Protein AF-A0A2R7R6U0-F1 (afdb_monomer)

Nearest PDB structures (foldseek):
  5l4l-assembly1_A  TM=6.445E-01  e=1.129E-02  Streptomyces antibioticus

Solvent-accessible surface area (backbone atoms only — not comparable to full-atom values): 7114 Å² total; per-residue (Å²): 100,70,69,42,36,50,54,46,52,56,50,47,74,74,32,76,93,58,56,99,62,92,74,53,48,34,53,63,81,84,71,54,71,68,57,54,54,39,48,41,25,57,51,62,75,45,78,72,76,90,83,80,87,79,60,70,67,61,52,65,67,46,31,86,78,36,73,71,43,41,60,50,56,76,48,40,67,61,75,77,44,94,72,78,77,84,20,66,68,34,19,66,78,67,74,48,73,41,68,54,64,72,59,52,27,35,55,50,44,53,54,53,64,74,73,110

Sequence (116 aa):
YVPDLAAAMILAARTPALWNRVWHAPTGPALTQRQLASAFTGAAEVRAPRIGTMPGWVFRATEMFSQDMRELAETLYQFEKPFVMDSAESQAALGLRPTPLPEAAAATVKWWQAQG

Foldseek 3Di:
DVVQVVLLVVQCVVDPVNPPDDADRADDFDDDPQVLQQLLCVLVVHDRDDDDDDDLVVLVVCVVPDVVSVVVNVCCVPVVDPPGDDRVVSCVVRVDHDDDSNVVSNVVSVVVVVVD

Secondary structure (DSSP, 8-state):
-HHHHHHHHHHHHH-GGGTTS--PPP------HHHHHHHHHHHTT-PPP---PPPHHHHHHHGGG-HHHHHHHHHTHHHHS------HHHHHHHT--PPPHHHHHHHHHHHHHTT-

Radius of gyration: 17.64 Å; Cα contacts (8 Å, |Δi|>4): 88; chains: 1; bounding box: 37×44×36 Å

Mean predicted aligned error: 6.61 Å

Structure (mmCIF, N/CA/C/O backbone):
data_AF-A0A2R7R6U0-F1
#
_entry.id   AF-A0A2R7R6U0-F1
#
loop_
_atom_site.group_PDB
_atom_site.id
_atom_site.type_symbol
_atom_site.label_atom_id
_atom_site.label_alt_id
_atom_site.label_comp_id
_atom_site.label_asym_id
_atom_site.label_entity_id
_atom_site.label_seq_id
_atom_site.pdbx_PDB_ins_code
_atom_site.Cartn_x
_atom_site.Cartn_y
_atom_site.Cartn_z
_atom_site.occupancy
_atom_site.B_iso_or_equiv
_atom_site.auth_seq_id
_atom_site.auth_comp_id
_atom_site.auth_asym_id
_atom_site.auth_atom_id
_atom_site.pdbx_PDB_model_num
ATOM 1 N N . TYR A 1 1 ? -2.963 0.830 -1.976 1.00 93.19 1 TYR A N 1
ATOM 2 C CA . TYR A 1 1 ? -3.974 1.415 -2.882 1.00 93.19 1 TYR A CA 1
ATOM 3 C C . TYR A 1 1 ? -5.325 1.344 -2.179 1.00 93.19 1 TYR A C 1
ATOM 5 O O . TYR A 1 1 ? -5.581 0.347 -1.514 1.00 93.19 1 TYR A O 1
ATOM 13 N N . VAL A 1 2 ? -6.140 2.406 -2.209 1.00 95.50 2 VAL A N 1
ATOM 14 C CA . VAL A 1 2 ? -7.344 2.499 -1.350 1.00 95.50 2 VAL A CA 1
ATOM 15 C C . VAL A 1 2 ? -8.391 1.414 -1.661 1.00 95.50 2 VAL A C 1
ATOM 17 O O . VAL A 1 2 ? -8.890 0.812 -0.711 1.00 95.50 2 VAL A O 1
ATOM 20 N N . PRO A 1 3 ? -8.685 1.080 -2.933 1.00 97.25 3 PRO A N 1
ATOM 21 C CA . PRO A 1 3 ? -9.584 -0.032 -3.253 1.00 97.25 3 PRO A CA 1
ATOM 22 C C . PRO A 1 3 ? -9.148 -1.389 -2.685 1.00 97.25 3 PRO A C 1
ATOM 24 O O . PRO A 1 3 ? -9.993 -2.121 -2.175 1.00 97.25 3 PRO A O 1
ATOM 27 N N . ASP A 1 4 ? -7.848 -1.700 -2.682 1.00 97.44 4 ASP A N 1
ATOM 28 C CA . ASP A 1 4 ? -7.336 -2.954 -2.103 1.00 97.44 4 ASP A CA 1
ATOM 29 C C . ASP A 1 4 ? -7.563 -3.010 -0.585 1.00 97.44 4 ASP A C 1
ATOM 31 O O . ASP A 1 4 ? -7.967 -4.041 -0.046 1.00 97.44 4 ASP A O 1
ATOM 35 N N . LEU A 1 5 ? -7.342 -1.885 0.108 1.00 97.25 5 LEU A N 1
ATOM 36 C CA . LEU A 1 5 ? -7.636 -1.758 1.537 1.00 97.25 5 LEU A CA 1
ATOM 37 C C . LEU A 1 5 ? -9.131 -1.975 1.802 1.00 97.25 5 LEU A C 1
ATOM 39 O O . LEU A 1 5 ? -9.489 -2.748 2.689 1.00 97.25 5 LEU A O 1
ATOM 43 N N . ALA A 1 6 ? -10.003 -1.333 1.023 1.00 97.56 6 ALA A N 1
ATOM 44 C CA . ALA A 1 6 ? -11.446 -1.478 1.173 1.00 97.56 6 ALA A CA 1
ATOM 45 C C . ALA A 1 6 ? -11.898 -2.932 0.951 1.00 97.56 6 ALA A C 1
ATOM 47 O O . ALA A 1 6 ? -12.662 -3.465 1.756 1.00 97.56 6 ALA A O 1
ATOM 48 N N . ALA A 1 7 ? -11.386 -3.600 -0.088 1.00 97.69 7 ALA A N 1
ATOM 49 C CA . ALA A 1 7 ? -11.672 -5.009 -0.353 1.00 97.69 7 ALA A CA 1
ATOM 50 C C . ALA A 1 7 ? -11.244 -5.908 0.819 1.00 97.69 7 ALA A C 1
ATOM 52 O O . ALA A 1 7 ? -12.024 -6.754 1.265 1.00 97.69 7 ALA A O 1
ATOM 53 N N . ALA A 1 8 ? -10.046 -5.680 1.366 1.00 97.38 8 ALA A N 1
ATOM 54 C CA . ALA A 1 8 ? -9.547 -6.411 2.526 1.00 97.38 8 ALA A CA 1
ATOM 55 C C . ALA A 1 8 ? -10.421 -6.193 3.769 1.00 97.38 8 ALA A C 1
ATOM 57 O O . ALA A 1 8 ? -10.794 -7.162 4.429 1.00 97.38 8 ALA A O 1
ATOM 58 N N . MET A 1 9 ? -10.810 -4.946 4.056 1.00 97.44 9 MET A N 1
ATOM 59 C CA . MET A 1 9 ? -11.690 -4.618 5.182 1.00 97.44 9 MET A CA 1
ATOM 60 C C . MET A 1 9 ? -13.061 -5.287 5.054 1.00 97.44 9 MET A C 1
ATOM 62 O O . MET A 1 9 ? -13.544 -5.889 6.012 1.00 97.44 9 MET A O 1
ATOM 66 N N . ILE A 1 10 ? -13.679 -5.216 3.870 1.00 97.50 10 ILE A N 1
ATOM 67 C CA . ILE A 1 10 ? -14.989 -5.826 3.605 1.00 97.50 10 ILE A CA 1
ATOM 68 C C . ILE A 1 10 ? -14.926 -7.340 3.821 1.00 97.50 10 ILE A C 1
ATOM 70 O O . ILE A 1 10 ? -15.820 -7.913 4.449 1.00 97.50 10 ILE A O 1
ATOM 74 N N . LEU A 1 11 ? -13.878 -7.994 3.318 1.00 97.12 11 LEU A N 1
ATOM 75 C CA . LEU A 1 11 ? -13.752 -9.441 3.419 1.00 97.12 11 LEU A CA 1
ATOM 76 C C . LEU A 1 11 ? -13.422 -9.903 4.843 1.00 97.12 11 LEU A C 1
ATOM 78 O O . LEU A 1 11 ? -14.042 -10.850 5.331 1.00 97.12 11 LEU A O 1
ATOM 82 N N . ALA A 1 12 ? -12.519 -9.208 5.537 1.00 96.56 12 ALA A N 1
ATOM 83 C CA . ALA A 1 12 ? -12.201 -9.491 6.935 1.00 96.56 12 ALA A CA 1
ATOM 84 C C . ALA A 1 12 ? -13.441 -9.336 7.833 1.00 96.56 12 ALA A C 1
ATOM 86 O O . ALA A 1 12 ? -13.730 -10.207 8.653 1.00 96.56 12 ALA A O 1
ATOM 87 N N . ALA A 1 13 ? -14.236 -8.280 7.625 1.00 96.31 13 ALA A N 1
ATOM 88 C CA . ALA A 1 13 ? -15.470 -8.055 8.377 1.00 96.31 13 ALA A CA 1
ATOM 89 C C . ALA A 1 13 ? -16.496 -9.184 8.180 1.00 96.31 13 ALA A C 1
ATOM 91 O O . ALA A 1 13 ? -17.184 -9.568 9.124 1.00 96.31 13 ALA A O 1
ATOM 92 N N . ARG A 1 14 ? -16.579 -9.752 6.971 1.00 97.06 14 ARG A N 1
ATOM 93 C CA . ARG A 1 14 ? -17.526 -10.823 6.618 1.00 97.06 14 ARG A CA 1
ATOM 94 C C . ARG A 1 14 ? -17.051 -12.234 6.962 1.00 97.06 14 ARG A C 1
ATOM 96 O O . ARG A 1 14 ? -17.811 -13.176 6.756 1.00 97.06 14 ARG A O 1
ATOM 103 N N . THR A 1 15 ? -15.836 -12.392 7.483 1.00 96.81 15 THR A N 1
ATOM 104 C CA . THR A 1 15 ? -15.236 -13.709 7.730 1.00 96.81 15 THR A CA 1
ATOM 105 C C . THR A 1 15 ? -14.902 -13.873 9.214 1.00 96.81 15 THR A C 1
ATOM 107 O O . THR A 1 15 ? -13.777 -13.575 9.614 1.00 96.81 15 THR A O 1
ATOM 110 N N . PRO A 1 16 ? -15.836 -14.377 10.050 1.00 96.81 16 PRO A N 1
ATOM 111 C CA . PRO A 1 16 ? -15.628 -14.510 11.496 1.00 96.81 16 PRO A CA 1
ATOM 112 C C . PRO A 1 16 ? -14.371 -15.290 11.900 1.00 96.81 16 PRO A C 1
ATOM 114 O O . PRO A 1 16 ? -13.746 -14.978 12.908 1.00 96.81 16 PRO A O 1
ATOM 117 N N . ALA A 1 17 ? -13.952 -16.264 11.086 1.00 96.56 17 ALA A N 1
ATOM 118 C CA . ALA A 1 17 ? -12.721 -17.025 11.307 1.00 96.56 17 ALA A CA 1
ATOM 119 C C . ALA A 1 17 ? -11.433 -16.176 11.220 1.00 96.56 17 ALA A C 1
ATOM 121 O O . ALA A 1 17 ? -10.385 -16.613 11.685 1.00 96.56 17 ALA A O 1
ATOM 122 N N . LEU A 1 18 ? -11.496 -14.977 10.628 1.00 94.62 18 LEU A N 1
ATOM 123 C CA . LEU A 1 18 ? -10.372 -14.045 10.496 1.00 94.62 18 LEU A CA 1
ATOM 124 C C . LEU A 1 18 ? -10.379 -12.939 11.563 1.00 94.62 18 LEU A C 1
ATOM 126 O O . LEU A 1 18 ? -9.521 -12.057 11.535 1.00 94.62 18 LEU A O 1
ATOM 130 N N . TRP A 1 19 ? -11.339 -12.943 12.488 1.00 95.25 19 TRP A N 1
ATOM 131 C CA . TRP A 1 19 ? -11.415 -11.939 13.550 1.00 95.25 19 TRP A CA 1
ATOM 132 C C . TRP A 1 19 ? -10.303 -12.119 14.594 1.00 95.25 19 TRP A C 1
ATOM 134 O O . TRP A 1 19 ? -9.645 -13.155 14.655 1.00 95.25 19 TRP A O 1
ATOM 144 N N . ASN A 1 20 ? -10.099 -11.098 15.434 1.00 95.31 20 ASN A N 1
ATOM 145 C CA . ASN A 1 20 ? -9.073 -11.065 16.489 1.00 95.31 20 ASN A CA 1
ATOM 146 C C . ASN A 1 20 ? -7.627 -11.192 15.976 1.00 95.31 20 ASN A C 1
ATOM 148 O O . ASN A 1 20 ? -6.741 -11.665 16.687 1.00 95.31 20 ASN A O 1
ATOM 152 N N . ARG A 1 21 ? -7.380 -10.752 14.738 1.00 93.50 21 ARG A N 1
ATOM 153 C CA . ARG A 1 21 ? -6.056 -10.694 14.114 1.00 93.50 21 ARG A CA 1
ATOM 154 C C . ARG A 1 21 ? -5.847 -9.335 13.453 1.00 93.50 21 ARG A C 1
ATOM 156 O O . ARG A 1 21 ? -6.808 -8.666 13.080 1.00 93.50 21 ARG A O 1
ATOM 163 N N . VAL A 1 22 ? -4.586 -8.937 13.315 1.00 93.31 22 VAL A N 1
ATOM 164 C CA . VAL A 1 22 ? -4.202 -7.749 12.547 1.00 93.31 22 VAL A CA 1
ATOM 165 C C . VAL A 1 22 ? -3.936 -8.178 11.111 1.00 93.31 22 VAL A C 1
ATOM 167 O O . VAL A 1 22 ? -3.164 -9.104 10.878 1.00 93.31 22 VAL A O 1
ATOM 170 N N . TRP A 1 23 ? -4.564 -7.490 10.162 1.00 95.12 23 TRP A N 1
ATOM 171 C CA . TRP A 1 23 ? -4.391 -7.735 8.735 1.00 95.12 23 TRP A CA 1
ATOM 172 C C . TRP A 1 23 ? -3.851 -6.486 8.052 1.00 95.12 23 TRP A C 1
ATOM 174 O O . TRP A 1 23 ? -4.345 -5.379 8.272 1.00 95.12 23 TRP A O 1
ATOM 184 N N . HIS A 1 24 ? -2.847 -6.669 7.204 1.00 95.44 24 HIS A N 1
ATOM 185 C CA . HIS A 1 24 ? -2.345 -5.625 6.328 1.00 95.44 24 HIS A CA 1
ATOM 186 C C . HIS A 1 24 ? -3.187 -5.561 5.055 1.00 95.44 24 HIS A C 1
ATOM 188 O O . HIS A 1 24 ? -3.653 -6.578 4.536 1.00 95.44 24 HIS A O 1
ATOM 194 N N . ALA A 1 25 ? -3.349 -4.356 4.510 1.00 95.69 25 ALA A N 1
ATOM 195 C CA . ALA A 1 25 ? -3.878 -4.217 3.163 1.00 95.69 25 ALA A CA 1
ATOM 196 C C . ALA A 1 25 ? -2.943 -4.932 2.172 1.00 95.69 25 ALA A C 1
ATOM 198 O O . ALA A 1 25 ? -1.718 -4.825 2.324 1.00 95.69 25 ALA A O 1
ATOM 199 N N . PRO A 1 26 ? -3.483 -5.613 1.144 1.00 96.44 26 PRO A N 1
ATOM 200 C CA . PRO A 1 26 ? -2.678 -6.145 0.057 1.00 96.44 26 PRO A CA 1
ATOM 201 C C . PRO A 1 26 ? -1.766 -5.047 -0.490 1.00 96.44 26 PRO A C 1
ATOM 203 O O . PRO A 1 26 ? -2.223 -4.005 -0.962 1.00 96.44 26 PRO A O 1
ATOM 206 N N . THR A 1 27 ? -0.463 -5.268 -0.361 1.00 94.38 27 THR A N 1
ATOM 207 C CA . THR A 1 27 ? 0.571 -4.298 -0.717 1.00 94.38 27 THR A CA 1
ATOM 208 C C . THR A 1 27 ? 1.571 -4.972 -1.643 1.00 94.38 27 THR A C 1
ATOM 210 O O . THR A 1 27 ? 1.953 -6.123 -1.426 1.00 94.38 27 THR A O 1
ATOM 213 N N . GLY A 1 28 ? 1.946 -4.267 -2.712 1.00 93.44 28 GLY A N 1
ATOM 214 C CA . GLY A 1 28 ? 2.955 -4.730 -3.660 1.00 93.44 28 GLY A CA 1
ATOM 215 C C . GLY A 1 28 ? 4.352 -4.848 -3.032 1.00 93.44 28 GLY A C 1
ATOM 216 O O . GLY A 1 28 ? 4.539 -4.520 -1.860 1.00 93.44 28 GLY A O 1
ATOM 217 N N . PRO A 1 29 ? 5.353 -5.298 -3.805 1.00 91.81 29 PRO A N 1
ATOM 218 C CA . PRO A 1 29 ? 6.727 -5.379 -3.320 1.00 91.81 29 PRO A CA 1
ATOM 219 C C . PRO A 1 29 ? 7.239 -4.007 -2.864 1.00 91.81 29 PRO A C 1
ATOM 221 O O . PRO A 1 29 ? 6.818 -2.972 -3.385 1.00 91.81 29 PRO A O 1
ATOM 224 N N . ALA A 1 30 ? 8.177 -4.001 -1.916 1.00 91.56 30 ALA A N 1
ATOM 225 C CA . ALA A 1 30 ? 8.805 -2.772 -1.450 1.00 91.56 30 ALA A CA 1
ATOM 226 C C . ALA A 1 30 ? 9.547 -2.059 -2.591 1.00 91.56 30 ALA A C 1
ATOM 228 O O . ALA A 1 30 ? 10.274 -2.678 -3.370 1.00 91.56 30 ALA A O 1
ATOM 229 N N . LEU A 1 31 ? 9.378 -0.739 -2.663 1.00 91.25 31 LEU A N 1
ATOM 230 C CA . LEU A 1 31 ? 9.980 0.115 -3.680 1.00 91.25 31 LEU A CA 1
ATOM 231 C C . LEU A 1 31 ? 10.731 1.265 -3.028 1.00 91.25 31 LEU A C 1
ATOM 233 O O . LEU A 1 31 ? 10.368 1.757 -1.961 1.00 91.25 31 LEU A O 1
ATOM 237 N N . THR A 1 32 ? 11.756 1.747 -3.719 1.00 89.25 32 THR A N 1
ATOM 238 C CA . THR A 1 32 ? 12.377 3.023 -3.371 1.00 89.25 32 THR A CA 1
ATOM 239 C C . THR A 1 32 ? 11.430 4.179 -3.692 1.00 89.25 32 THR A C 1
ATOM 241 O O . THR A 1 32 ? 10.648 4.120 -4.645 1.00 89.25 32 THR A O 1
ATOM 244 N N . GLN A 1 33 ? 11.577 5.294 -2.973 1.00 88.19 33 GLN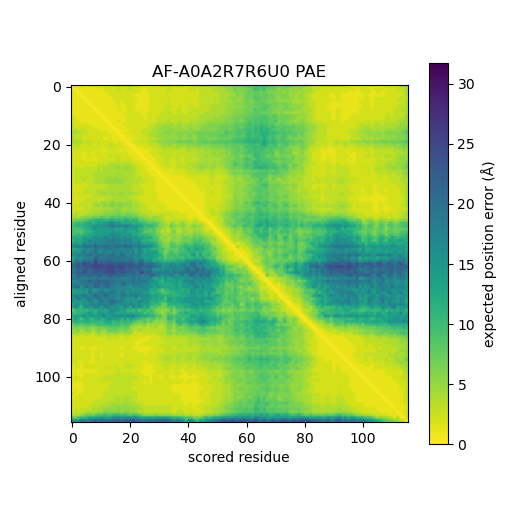 A N 1
ATO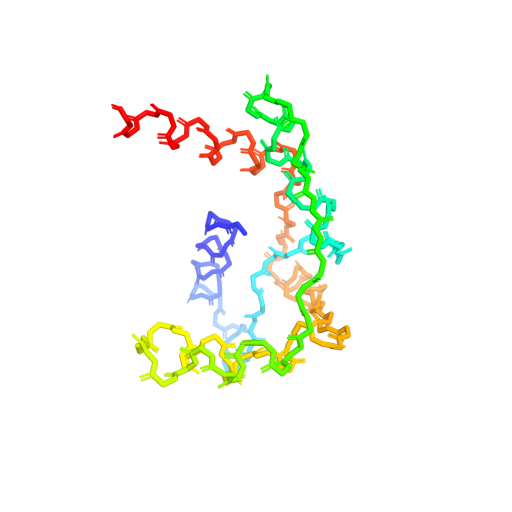M 245 C CA . GLN A 1 33 ? 10.818 6.521 -3.251 1.00 88.19 33 GLN A CA 1
ATOM 246 C C . GLN A 1 33 ? 11.000 7.004 -4.697 1.00 88.19 33 GLN A C 1
ATOM 248 O O . GLN A 1 33 ? 10.065 7.493 -5.329 1.00 88.19 33 GLN A O 1
ATOM 253 N N . ARG A 1 34 ? 12.197 6.796 -5.264 1.00 90.69 34 ARG A N 1
ATOM 254 C CA . ARG A 1 34 ? 12.494 7.117 -6.663 1.00 90.69 34 ARG A CA 1
ATOM 255 C C . ARG A 1 34 ? 11.661 6.294 -7.637 1.00 90.69 34 ARG A C 1
ATOM 257 O O . ARG A 1 34 ? 11.138 6.859 -8.594 1.00 90.69 34 ARG A O 1
ATOM 264 N N . GLN A 1 35 ? 11.536 4.990 -7.405 1.00 92.88 35 GLN A N 1
ATOM 265 C CA . GLN A 1 35 ? 10.714 4.112 -8.240 1.00 92.88 35 GLN A CA 1
ATOM 266 C C . GLN A 1 35 ? 9.235 4.483 -8.139 1.00 92.88 35 GLN A C 1
ATOM 268 O O . GLN A 1 35 ? 8.577 4.600 -9.169 1.00 92.88 35 GLN A O 1
ATOM 273 N N . LEU A 1 36 ? 8.738 4.732 -6.923 1.00 93.38 36 LEU A N 1
ATOM 274 C CA . LEU A 1 36 ? 7.344 5.108 -6.703 1.00 93.38 36 LEU A CA 1
ATOM 275 C C . LEU A 1 36 ? 6.991 6.413 -7.428 1.00 93.38 36 LEU A C 1
ATOM 277 O O . LEU A 1 36 ? 6.065 6.441 -8.232 1.00 93.38 36 LEU A O 1
ATOM 281 N N . ALA A 1 37 ? 7.774 7.471 -7.214 1.00 93.38 37 ALA A N 1
ATOM 282 C CA . ALA A 1 37 ? 7.562 8.755 -7.875 1.00 93.38 37 ALA A CA 1
ATOM 283 C C . ALA A 1 37 ? 7.667 8.648 -9.407 1.00 93.38 37 ALA A C 1
ATOM 285 O O . ALA A 1 37 ? 6.860 9.241 -10.122 1.00 93.38 37 ALA A O 1
ATOM 286 N N . SER A 1 38 ? 8.612 7.845 -9.913 1.00 94.38 38 SER A N 1
ATOM 287 C CA . SER A 1 38 ? 8.754 7.605 -11.355 1.00 94.38 38 SER A CA 1
ATOM 288 C C . SER A 1 38 ? 7.528 6.908 -11.950 1.00 94.38 38 SER A C 1
ATOM 290 O O . SER A 1 38 ?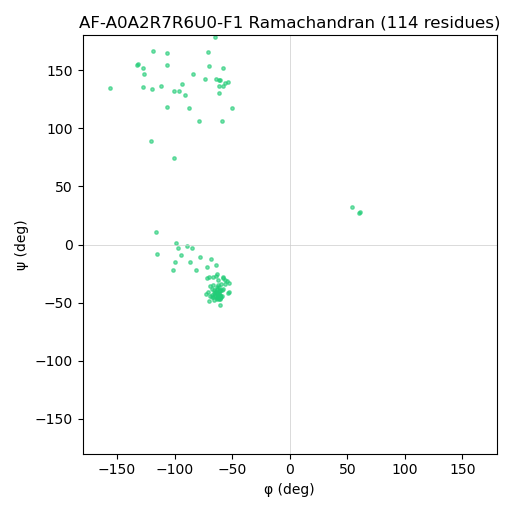 7.136 7.240 -13.067 1.00 94.38 38 SER A O 1
ATOM 292 N N . ALA A 1 39 ? 6.896 5.985 -11.215 1.00 95.31 39 ALA A N 1
ATOM 293 C CA . ALA A 1 39 ? 5.679 5.312 -11.665 1.00 95.31 39 ALA A CA 1
ATOM 294 C C . ALA A 1 39 ? 4.516 6.298 -11.857 1.00 95.31 39 ALA A C 1
ATOM 296 O O . ALA A 1 39 ? 3.826 6.232 -12.871 1.00 95.31 39 ALA A O 1
ATOM 297 N N . PHE A 1 40 ? 4.341 7.255 -10.939 1.00 95.69 40 PHE A N 1
ATOM 298 C CA . PHE A 1 40 ? 3.30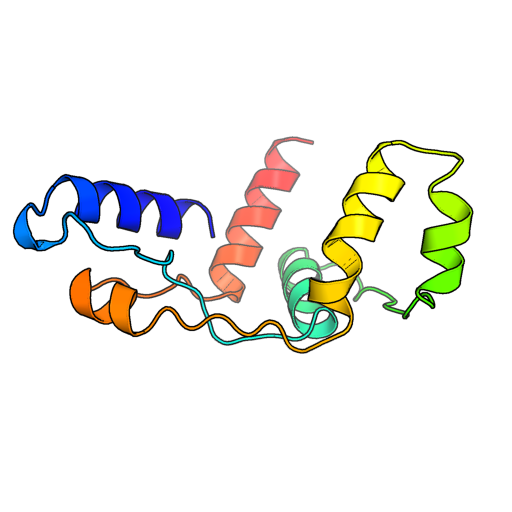6 8.286 -11.070 1.00 95.69 40 PHE A CA 1
ATOM 299 C C . PHE A 1 40 ? 3.590 9.267 -12.205 1.00 95.69 40 PHE A C 1
ATOM 301 O O . PHE A 1 40 ? 2.689 9.566 -12.983 1.00 95.69 40 PHE A O 1
ATOM 308 N N . THR A 1 41 ? 4.831 9.744 -12.355 1.00 94.88 41 THR A N 1
ATOM 309 C CA . THR A 1 41 ? 5.156 10.642 -13.476 1.00 94.88 41 THR A CA 1
ATOM 310 C C . THR A 1 41 ? 5.063 9.946 -14.826 1.00 94.88 41 THR A C 1
ATOM 312 O O . THR A 1 41 ? 4.637 10.567 -15.792 1.00 94.88 41 THR A O 1
ATOM 315 N N . GLY A 1 42 ? 5.413 8.656 -14.886 1.00 95.12 42 GLY A N 1
ATOM 316 C CA . GLY A 1 42 ? 5.214 7.837 -16.079 1.00 95.12 42 GLY A CA 1
ATOM 317 C C . GLY A 1 42 ? 3.732 7.685 -16.417 1.00 95.12 42 GLY A C 1
ATOM 318 O O . GLY A 1 42 ? 3.350 7.914 -17.556 1.00 95.12 42 GLY A O 1
ATOM 319 N N . ALA A 1 43 ? 2.890 7.389 -15.422 1.00 96.00 43 ALA A N 1
ATOM 320 C CA . ALA A 1 43 ? 1.439 7.294 -15.596 1.00 96.00 43 ALA A CA 1
ATOM 321 C C . ALA A 1 43 ? 0.774 8.628 -15.988 1.00 96.00 43 ALA A C 1
ATOM 323 O O . ALA A 1 43 ? -0.271 8.621 -16.628 1.00 96.00 43 ALA A O 1
ATOM 324 N N . ALA A 1 44 ? 1.367 9.762 -15.606 1.00 94.44 44 ALA A N 1
ATOM 325 C CA . ALA A 1 44 ? 0.916 11.098 -15.994 1.00 94.44 44 ALA A CA 1
ATOM 326 C C . ALA A 1 44 ? 1.531 11.613 -17.304 1.00 94.44 44 ALA A C 1
ATOM 328 O O . ALA A 1 44 ? 1.216 12.731 -17.702 1.00 94.44 44 ALA A O 1
ATOM 329 N N . GLU A 1 45 ? 2.413 10.839 -17.946 1.00 94.12 45 GLU A N 1
ATOM 330 C CA . GLU A 1 45 ? 3.138 11.231 -19.163 1.00 94.12 45 GLU A CA 1
ATOM 331 C C . GLU A 1 45 ? 3.912 12.557 -19.020 1.00 94.12 45 GLU A C 1
ATOM 333 O O . GLU A 1 45 ? 4.105 13.312 -19.973 1.00 94.12 45 GLU A O 1
ATOM 338 N N . VAL A 1 46 ? 4.402 12.840 -17.809 1.00 93.56 46 VAL A N 1
ATOM 339 C CA . VAL A 1 46 ? 5.208 14.031 -17.511 1.00 93.56 46 VAL A CA 1
ATOM 340 C C . VAL A 1 46 ? 6.675 13.676 -17.314 1.00 93.56 46 VAL A C 1
ATOM 342 O O . VAL A 1 46 ? 7.065 12.525 -17.103 1.00 93.56 46 VAL A O 1
ATOM 345 N N . ARG A 1 47 ? 7.531 14.700 -17.358 1.00 90.00 47 ARG A N 1
ATOM 346 C CA . ARG A 1 47 ? 8.968 14.531 -17.142 1.00 90.00 47 ARG A CA 1
ATOM 347 C C . ARG A 1 47 ? 9.248 13.898 -15.774 1.00 90.00 47 ARG A C 1
ATOM 349 O O . ARG A 1 47 ? 8.712 14.338 -14.759 1.00 90.00 47 ARG A O 1
ATOM 356 N N . ALA A 1 48 ? 10.165 12.930 -15.757 1.00 84.94 48 ALA A N 1
ATOM 357 C CA . ALA A 1 48 ? 10.619 12.280 -14.532 1.00 84.94 48 ALA A CA 1
ATOM 358 C C . ALA A 1 48 ? 11.100 13.303 -13.477 1.00 84.94 48 ALA A C 1
ATOM 360 O O . ALA A 1 48 ? 11.790 14.275 -13.822 1.00 84.94 48 ALA A O 1
ATOM 361 N N . PRO A 1 49 ? 10.779 13.084 -12.192 1.00 82.69 49 PRO A N 1
ATOM 362 C CA . PRO A 1 49 ? 11.049 14.044 -11.136 1.00 82.69 49 PRO A CA 1
ATOM 363 C C . PRO A 1 49 ? 12.544 14.078 -10.798 1.00 82.69 49 PRO A C 1
ATOM 365 O O . PRO A 1 49 ? 13.228 13.051 -10.749 1.00 82.69 49 PRO A O 1
ATOM 368 N N . ARG A 1 50 ? 13.068 15.273 -10.503 1.00 84.31 50 ARG A N 1
ATOM 369 C CA . ARG A 1 50 ? 14.392 15.409 -9.882 1.00 84.31 50 ARG A CA 1
ATOM 370 C C . ARG A 1 50 ? 14.259 15.113 -8.392 1.00 84.31 50 ARG A C 1
ATOM 372 O O . ARG A 1 50 ? 13.731 15.929 -7.649 1.00 84.31 50 ARG A O 1
ATOM 379 N N . ILE A 1 51 ? 14.734 13.944 -7.971 1.00 84.62 51 ILE A N 1
ATOM 380 C CA . ILE A 1 51 ? 14.650 13.494 -6.574 1.00 84.62 51 ILE A CA 1
ATOM 381 C C . ILE A 1 51 ? 16.029 13.567 -5.927 1.00 84.62 51 ILE A C 1
ATOM 383 O O . ILE A 1 51 ? 16.950 12.857 -6.355 1.00 84.62 51 ILE A O 1
ATOM 387 N N . GLY A 1 52 ? 16.131 14.397 -4.889 1.00 82.81 52 GLY A N 1
ATOM 388 C CA . GLY A 1 52 ? 17.285 14.521 -4.003 1.00 82.81 52 GLY A CA 1
ATOM 389 C C . GLY A 1 52 ? 16.929 14.171 -2.558 1.00 82.81 52 GLY A C 1
ATOM 390 O O . GLY A 1 52 ? 15.759 14.063 -2.201 1.00 82.81 52 GLY A O 1
ATOM 391 N N . THR A 1 53 ? 17.954 13.981 -1.734 1.00 79.50 53 THR A N 1
ATOM 392 C CA . THR A 1 53 ? 17.821 13.725 -0.296 1.00 79.50 53 THR A CA 1
ATOM 393 C C . THR A 1 53 ? 18.080 15.009 0.479 1.00 79.50 53 THR A C 1
ATOM 395 O O . THR A 1 53 ? 19.094 15.665 0.240 1.00 79.50 53 THR A O 1
ATOM 398 N N . MET A 1 54 ? 17.215 15.343 1.433 1.00 74.75 54 MET A N 1
ATOM 399 C CA . MET A 1 54 ? 17.504 16.383 2.420 1.00 74.75 54 MET A CA 1
ATOM 400 C C . MET A 1 54 ? 18.040 15.732 3.703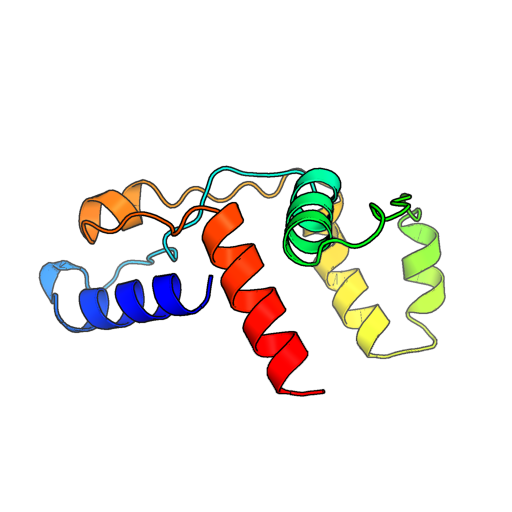 1.00 74.75 54 MET A C 1
ATOM 402 O O . MET A 1 54 ? 17.444 14.762 4.171 1.00 74.75 54 MET A O 1
ATOM 406 N N . PRO A 1 55 ? 19.153 16.219 4.277 1.00 76.81 55 PRO A N 1
ATOM 407 C CA . PRO A 1 55 ? 19.654 15.717 5.552 1.00 76.81 55 PRO A CA 1
ATOM 408 C C . PRO A 1 55 ? 18.642 15.933 6.687 1.00 76.81 55 PRO A C 1
ATOM 410 O O . PRO A 1 55 ? 18.043 17.002 6.777 1.00 76.81 55 PRO A O 1
ATOM 413 N N . GLY A 1 56 ? 18.511 14.973 7.608 1.00 70.75 56 GLY A N 1
ATOM 414 C CA . GLY A 1 56 ? 17.537 15.049 8.710 1.00 70.75 56 GLY A CA 1
ATOM 415 C C . GLY A 1 56 ? 17.688 16.283 9.614 1.00 70.75 56 GLY A C 1
ATOM 416 O O . GLY A 1 56 ? 16.704 16.790 10.141 1.00 70.75 56 GLY A O 1
ATOM 417 N N . TRP A 1 57 ? 18.897 16.845 9.743 1.00 74.56 57 TRP A N 1
ATOM 418 C CA . TRP A 1 57 ? 19.106 18.085 10.504 1.00 74.56 57 TRP A CA 1
ATOM 419 C C . TRP A 1 57 ? 18.446 19.313 9.857 1.00 74.56 57 TRP A C 1
ATOM 421 O O . TRP A 1 57 ? 18.056 20.228 10.577 1.00 74.56 57 TRP A O 1
ATOM 431 N N . VAL A 1 58 ? 18.289 19.324 8.527 1.00 77.06 58 VAL A N 1
ATOM 432 C CA . VAL A 1 58 ? 17.593 20.402 7.806 1.00 77.06 58 VAL A CA 1
ATOM 433 C C . VAL A 1 58 ? 16.109 20.375 8.156 1.00 77.06 58 VAL A C 1
ATOM 435 O O . VAL A 1 58 ? 15.546 21.416 8.473 1.00 77.06 58 VAL A O 1
ATOM 438 N N . PHE A 1 59 ? 15.502 19.185 8.194 1.00 71.38 59 PHE A N 1
ATOM 439 C CA . PHE A 1 59 ? 14.113 19.021 8.626 1.00 71.38 59 PHE A CA 1
ATOM 440 C C . PHE A 1 59 ? 13.908 19.456 10.079 1.00 71.38 59 PHE A C 1
ATOM 442 O O . PHE A 1 59 ? 13.001 20.243 10.351 1.00 71.38 59 PHE A O 1
ATOM 449 N N . ARG A 1 60 ? 14.806 19.046 10.987 1.00 68.88 60 ARG A N 1
ATOM 450 C CA . ARG A 1 60 ? 14.736 19.445 12.402 1.00 68.88 60 ARG A CA 1
ATOM 451 C C . ARG A 1 60 ? 14.816 20.954 12.618 1.00 68.88 60 ARG A C 1
ATOM 453 O O . ARG A 1 60 ? 14.159 21.488 13.503 1.00 68.88 60 ARG A O 1
ATOM 460 N N . ALA A 1 61 ? 15.581 21.662 11.788 1.00 73.44 61 ALA A N 1
ATOM 461 C CA . ALA A 1 61 ? 15.650 23.120 11.845 1.00 73.44 61 ALA A CA 1
ATOM 462 C C . ALA A 1 61 ? 14.344 23.796 11.378 1.00 73.44 61 ALA A C 1
ATOM 464 O O . ALA A 1 61 ? 14.025 24.895 11.828 1.00 73.44 61 ALA A O 1
ATOM 465 N N . THR A 1 62 ? 13.580 23.147 10.492 1.00 67.06 62 THR A N 1
ATOM 466 C CA . THR A 1 62 ? 12.318 23.679 9.950 1.00 67.06 62 THR A CA 1
ATOM 467 C C . THR A 1 62 ? 11.082 23.384 10.808 1.00 67.06 62 THR A C 1
ATOM 469 O O . THR A 1 62 ? 10.068 24.061 10.644 1.00 67.06 62 THR A O 1
ATOM 472 N N . GLU A 1 63 ? 11.163 22.448 11.762 1.00 62.06 63 GLU A N 1
ATOM 473 C CA . GLU A 1 63 ? 10.071 22.104 12.698 1.00 62.06 63 GLU A CA 1
ATOM 474 C C . GLU A 1 63 ? 9.561 23.302 13.512 1.00 62.06 63 GLU A C 1
ATOM 476 O O . GLU A 1 63 ? 8.384 23.367 13.860 1.00 62.06 63 GLU A O 1
ATOM 481 N N . MET A 1 64 ? 10.429 24.278 13.799 1.00 64.44 64 MET A N 1
ATOM 482 C CA . MET A 1 64 ? 10.062 25.482 14.554 1.00 64.44 64 MET A CA 1
ATOM 483 C C . MET A 1 64 ? 9.112 26.424 13.800 1.00 64.44 64 MET A C 1
ATOM 485 O O . MET A 1 64 ? 8.562 27.337 14.414 1.00 64.44 64 MET A O 1
ATOM 489 N N . PHE A 1 65 ? 8.914 26.225 12.493 1.00 65.88 65 PHE A N 1
ATOM 490 C CA . PHE A 1 65 ? 8.187 27.163 11.635 1.00 65.88 65 PHE A CA 1
ATOM 491 C C . PHE A 1 65 ? 6.878 26.603 11.055 1.00 65.88 65 PHE A C 1
ATOM 493 O O . PHE A 1 65 ? 6.121 27.364 10.456 1.00 65.88 65 PHE A O 1
ATOM 500 N N . SER A 1 66 ? 6.579 25.308 11.225 1.00 68.12 66 SER A N 1
ATOM 501 C CA . SER A 1 66 ? 5.324 24.698 10.760 1.00 68.12 66 SER A CA 1
ATOM 502 C C . SER A 1 66 ? 4.965 23.438 11.552 1.00 68.12 66 SER A C 1
ATOM 504 O O . SER A 1 66 ? 5.805 22.563 11.762 1.00 68.12 66 SER A O 1
ATOM 506 N N . GLN A 1 67 ? 3.694 23.326 11.946 1.00 65.62 67 GLN A N 1
ATOM 507 C CA . GLN A 1 67 ? 3.159 22.153 12.639 1.00 65.62 67 GLN A CA 1
ATOM 508 C C . GLN A 1 67 ? 3.234 20.887 11.766 1.00 65.62 67 GLN A C 1
ATOM 510 O O . GLN A 1 67 ? 3.634 19.838 12.267 1.00 65.62 67 GLN A O 1
ATOM 515 N N . ASP A 1 68 ? 2.990 21.014 10.459 1.00 64.88 68 ASP A N 1
ATOM 516 C CA . ASP A 1 68 ? 3.087 19.912 9.489 1.00 64.88 68 ASP A CA 1
ATOM 517 C C . ASP A 1 68 ? 4.516 19.346 9.401 1.00 64.88 68 ASP A C 1
ATOM 519 O O . ASP A 1 68 ? 4.724 18.145 9.227 1.00 64.88 68 ASP A O 1
ATOM 523 N N . MET A 1 69 ? 5.532 20.206 9.553 1.00 67.31 69 MET A N 1
ATOM 524 C CA . MET A 1 69 ? 6.936 19.776 9.539 1.00 67.31 69 MET A CA 1
ATOM 525 C C . MET A 1 69 ? 7.319 19.012 10.808 1.00 67.31 69 MET A C 1
ATOM 527 O O . MET A 1 69 ? 8.184 18.139 10.757 1.00 67.31 69 MET A O 1
ATOM 531 N N . ARG A 1 70 ? 6.658 19.304 11.933 1.00 66.56 70 ARG A N 1
ATOM 532 C CA . ARG A 1 70 ? 6.883 18.618 13.208 1.00 66.56 70 ARG A CA 1
ATOM 533 C C . ARG A 1 70 ? 6.355 17.180 13.179 1.00 66.56 70 ARG A C 1
ATOM 535 O O . ARG A 1 70 ? 7.054 16.273 13.614 1.00 66.56 70 ARG A O 1
ATOM 542 N N . GLU A 1 71 ? 5.185 16.951 12.580 1.00 70.44 71 GLU A N 1
ATOM 543 C CA . GLU A 1 71 ? 4.640 15.595 12.375 1.00 70.44 71 GLU A CA 1
ATOM 544 C C . GLU A 1 71 ? 5.497 14.760 11.405 1.00 70.44 71 GLU A C 1
ATOM 546 O O . GLU A 1 71 ? 5.761 13.574 11.632 1.00 70.44 71 GLU A O 1
ATOM 551 N N . LEU A 1 72 ? 6.002 15.387 10.337 1.00 69.88 72 LEU A N 1
ATOM 552 C CA . LEU A 1 72 ? 6.952 14.750 9.421 1.00 69.88 72 LEU A CA 1
ATOM 553 C C . LEU A 1 72 ? 8.248 14.349 10.128 1.00 69.88 72 LEU A C 1
ATOM 555 O O . LEU A 1 72 ? 8.777 13.268 9.874 1.00 69.88 72 LEU A O 1
ATOM 559 N N . ALA A 1 73 ? 8.749 15.184 11.036 1.00 65.62 73 ALA A N 1
ATOM 560 C CA . ALA A 1 73 ? 9.965 14.877 11.767 1.00 65.62 73 ALA A CA 1
ATOM 561 C C . ALA A 1 73 ? 9.823 13.700 12.737 1.00 65.62 73 ALA A C 1
ATOM 563 O O . ALA A 1 73 ? 10.721 12.863 12.826 1.00 65.62 73 ALA A O 1
ATOM 564 N N . GLU A 1 74 ? 8.676 13.579 13.406 1.00 68.31 74 GLU A N 1
ATOM 565 C CA . GLU A 1 74 ? 8.374 12.432 14.268 1.00 68.31 74 GLU A CA 1
ATOM 566 C C . GLU A 1 74 ? 8.306 11.114 13.481 1.00 68.31 74 GLU A C 1
ATOM 568 O O . GLU A 1 74 ? 8.598 10.053 14.031 1.00 68.31 74 GLU A O 1
ATOM 573 N N . THR A 1 75 ? 7.995 11.166 12.182 1.00 67.56 75 THR A N 1
ATOM 574 C CA . THR A 1 75 ? 7.956 9.992 11.293 1.00 67.56 75 THR A CA 1
ATOM 575 C C . THR A 1 75 ? 9.232 9.794 10.467 1.00 67.56 75 THR A C 1
ATOM 577 O O . THR A 1 75 ? 9.356 8.765 9.801 1.00 67.56 75 THR A O 1
ATOM 580 N N . LEU A 1 76 ? 10.230 10.692 10.560 1.00 68.19 76 LEU A N 1
ATOM 581 C CA . LEU A 1 76 ? 11.493 10.615 9.798 1.00 68.19 76 LEU A CA 1
ATOM 582 C C . LEU A 1 76 ? 12.203 9.269 9.951 1.00 68.19 76 LEU A C 1
ATOM 584 O O . LEU A 1 76 ? 12.798 8.781 8.992 1.00 68.19 76 LEU A O 1
ATOM 588 N N . TYR A 1 77 ? 12.104 8.624 11.117 1.00 64.44 77 TYR A N 1
ATOM 589 C CA . TYR A 1 77 ? 12.720 7.314 11.344 1.00 64.44 77 TYR A CA 1
ATOM 590 C C . TYR A 1 77 ? 12.227 6.238 10.357 1.00 64.44 77 TYR A C 1
ATOM 592 O O . TYR A 1 77 ? 12.984 5.320 10.038 1.00 64.44 77 TYR A O 1
ATOM 600 N N . GLN A 1 78 ? 10.992 6.355 9.847 1.00 68.81 78 GLN A N 1
ATOM 601 C CA . GLN A 1 78 ? 10.425 5.450 8.837 1.00 68.81 78 GLN A CA 1
ATOM 602 C C . GLN A 1 78 ? 11.054 5.662 7.451 1.00 68.81 78 GLN A C 1
ATOM 604 O O . GLN A 1 78 ? 10.989 4.777 6.600 1.00 68.81 78 GLN A O 1
ATOM 609 N N . PHE A 1 79 ? 11.677 6.822 7.227 1.00 69.25 79 PHE A N 1
ATOM 610 C CA . PHE A 1 79 ? 12.343 7.198 5.980 1.00 69.25 79 PHE A CA 1
ATOM 611 C C . PHE A 1 79 ? 13.871 7.048 6.046 1.00 69.25 79 PHE A C 1
ATOM 613 O O . PHE A 1 79 ? 14.514 6.911 5.007 1.00 69.25 79 PHE A O 1
ATOM 620 N N . GLU A 1 80 ? 14.461 7.052 7.247 1.00 68.62 80 GLU A N 1
ATOM 621 C CA . GLU A 1 80 ? 15.910 6.907 7.456 1.00 68.62 80 GLU A CA 1
ATOM 622 C C . GLU A 1 80 ? 16.396 5.448 7.414 1.00 68.62 80 GLU A C 1
ATOM 624 O O . GLU A 1 80 ? 17.578 5.196 7.168 1.00 68.62 80 GLU A O 1
ATOM 629 N N . LYS A 1 81 ? 15.508 4.472 7.640 1.00 68.69 81 LYS A N 1
ATOM 630 C CA . LYS A 1 81 ? 15.826 3.035 7.614 1.00 68.69 81 LYS A CA 1
ATOM 631 C C . LYS A 1 81 ? 14.811 2.258 6.771 1.00 68.69 81 LYS A C 1
ATOM 633 O O . LYS A 1 81 ? 13.676 2.707 6.644 1.00 68.69 81 LYS A O 1
ATOM 638 N N . PRO A 1 82 ? 15.175 1.084 6.213 1.00 73.94 82 PRO A N 1
ATOM 639 C CA . PRO A 1 82 ? 14.224 0.250 5.485 1.00 73.94 82 PRO A CA 1
ATOM 640 C C . PRO A 1 82 ? 13.037 -0.156 6.373 1.00 73.94 82 PRO A C 1
ATOM 642 O O . PRO A 1 82 ? 13.172 -1.007 7.249 1.00 73.94 82 PRO A O 1
ATOM 645 N N . PHE A 1 83 ? 11.873 0.447 6.133 1.00 70.56 83 PHE A N 1
ATOM 646 C CA . PHE A 1 83 ? 10.605 0.086 6.765 1.00 70.56 83 PHE A CA 1
ATOM 647 C C . PHE A 1 83 ? 9.790 -0.779 5.795 1.00 70.56 83 PHE A C 1
ATOM 649 O O . PHE A 1 83 ? 8.878 -0.314 5.112 1.00 70.56 83 PHE A O 1
ATOM 656 N N . VAL A 1 84 ? 10.207 -2.038 5.651 1.00 84.50 84 VAL A N 1
ATOM 657 C CA . VAL A 1 84 ? 9.593 -2.985 4.710 1.00 84.50 84 VAL A CA 1
ATOM 658 C C . VAL A 1 84 ? 8.425 -3.693 5.391 1.00 84.50 84 VAL A C 1
ATOM 660 O O . VAL A 1 84 ? 8.618 -4.411 6.368 1.00 84.50 84 VAL A O 1
ATOM 663 N N . MET A 1 85 ? 7.221 -3.497 4.857 1.00 86.94 85 MET A N 1
ATOM 664 C CA . MET A 1 85 ? 6.022 -4.245 5.239 1.00 86.94 85 MET A CA 1
ATOM 665 C C . MET A 1 85 ? 5.840 -5.439 4.296 1.00 86.94 85 MET A C 1
ATOM 667 O O . MET A 1 85 ? 5.975 -5.290 3.081 1.00 86.94 85 MET A O 1
ATOM 671 N N . ASP A 1 86 ? 5.468 -6.590 4.853 1.00 89.94 86 ASP A N 1
ATOM 672 C CA . ASP A 1 86 ? 4.973 -7.741 4.100 1.00 89.94 86 ASP A CA 1
ATOM 673 C C . ASP A 1 86 ? 3.484 -7.972 4.403 1.00 89.94 86 ASP A C 1
ATOM 675 O O . ASP A 1 86 ? 3.042 -7.899 5.548 1.00 89.94 86 ASP A O 1
ATOM 679 N N . SER A 1 87 ? 2.704 -8.243 3.358 1.00 94.62 87 SER A N 1
ATOM 680 C CA . SER A 1 87 ? 1.272 -8.545 3.446 1.00 94.62 87 SER A CA 1
ATOM 681 C C . SER A 1 87 ? 0.934 -9.964 2.978 1.00 94.62 87 SER A C 1
ATOM 683 O O . SER A 1 87 ? -0.246 -10.278 2.836 1.00 94.62 87 SER A O 1
ATOM 685 N N . ALA A 1 88 ? 1.929 -10.834 2.758 1.00 95.12 88 ALA A N 1
ATOM 686 C CA . ALA A 1 88 ? 1.745 -12.196 2.256 1.00 95.12 88 ALA A CA 1
ATOM 687 C C . ALA A 1 88 ? 0.733 -13.007 3.077 1.00 95.12 88 ALA A C 1
ATOM 689 O O . ALA A 1 88 ? -0.125 -13.685 2.511 1.00 95.12 88 ALA A O 1
ATOM 690 N N . GLU A 1 89 ? 0.769 -12.886 4.406 1.00 95.06 89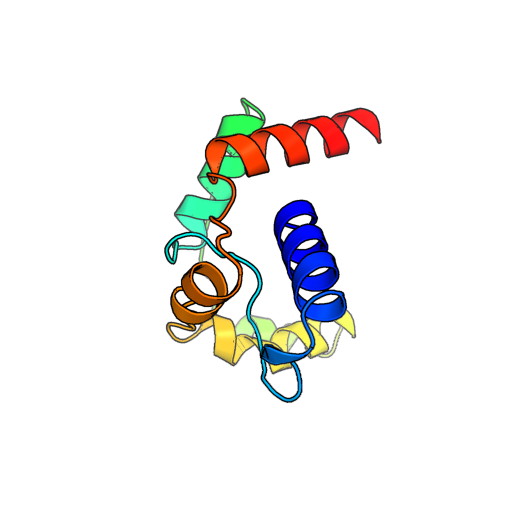 GLU A N 1
ATOM 691 C CA . GLU A 1 89 ? -0.189 -13.576 5.269 1.00 95.06 89 GLU A CA 1
ATOM 692 C C . GLU A 1 89 ? -1.624 -13.075 5.053 1.00 95.06 89 GLU A C 1
ATOM 694 O O . GLU A 1 89 ? -2.558 -13.868 4.943 1.00 95.06 89 GLU A O 1
ATOM 699 N N . SER A 1 90 ? -1.798 -11.757 4.933 1.00 96.00 90 SER A N 1
ATOM 700 C CA . SER A 1 90 ? -3.112 -11.155 4.683 1.00 96.00 90 SER A CA 1
ATOM 701 C C . SER A 1 90 ? -3.636 -11.545 3.303 1.00 96.00 90 SER A C 1
ATOM 703 O O . SER A 1 90 ? -4.800 -11.906 3.170 1.00 96.00 90 SER A O 1
ATOM 705 N N . GLN A 1 91 ? -2.769 -11.553 2.289 1.00 97.06 91 GLN A N 1
ATOM 706 C CA . GLN A 1 91 ? -3.099 -12.005 0.937 1.00 97.06 91 GLN A CA 1
ATOM 707 C C . GLN A 1 91 ? -3.547 -13.471 0.918 1.00 97.06 91 GLN A C 1
ATOM 709 O O . GLN A 1 91 ? -4.558 -13.790 0.297 1.00 97.06 91 GLN A O 1
ATOM 714 N N . ALA A 1 92 ? -2.843 -14.353 1.632 1.00 96.56 92 ALA A N 1
ATOM 715 C CA . ALA A 1 92 ? -3.196 -15.767 1.723 1.00 96.56 92 ALA A CA 1
ATOM 716 C C . ALA A 1 92 ? -4.519 -15.990 2.473 1.00 96.56 92 ALA A C 1
ATOM 718 O O . ALA A 1 92 ? -5.372 -16.735 1.996 1.00 96.56 92 ALA A O 1
ATOM 719 N N . ALA A 1 93 ? -4.713 -15.322 3.613 1.00 95.81 93 ALA A N 1
ATOM 720 C CA . ALA A 1 93 ? -5.914 -15.466 4.434 1.00 95.81 93 ALA A CA 1
ATOM 721 C C . ALA A 1 93 ? -7.174 -14.884 3.770 1.00 95.81 93 ALA A C 1
ATOM 723 O O . ALA A 1 93 ? -8.262 -15.434 3.921 1.00 95.81 93 ALA A O 1
ATOM 724 N N . LEU A 1 94 ? -7.026 -13.779 3.033 1.00 95.50 94 LEU A N 1
ATOM 725 C CA . LEU A 1 94 ? -8.122 -13.076 2.362 1.00 95.50 94 LEU A CA 1
ATOM 726 C C . LEU A 1 94 ? -8.295 -13.510 0.896 1.00 95.50 94 LEU A C 1
ATOM 728 O O . LEU A 1 94 ? -9.255 -13.112 0.250 1.00 95.50 94 LEU A O 1
ATOM 732 N N . GLY A 1 95 ? -7.378 -14.293 0.323 1.00 96.56 95 GLY A N 1
ATOM 733 C CA . GLY A 1 95 ? -7.422 -14.640 -1.103 1.00 96.56 95 GLY A CA 1
ATOM 734 C C . GLY A 1 95 ? -7.339 -13.420 -2.033 1.00 96.56 95 GLY A C 1
ATOM 735 O O . GLY A 1 95 ? -7.859 -13.454 -3.148 1.00 96.56 95 GLY A O 1
ATOM 736 N N . LEU A 1 96 ? -6.711 -12.334 -1.575 1.00 96.94 96 LEU A N 1
ATOM 737 C CA . LEU A 1 96 ? -6.555 -11.082 -2.317 1.00 96.94 96 LEU A CA 1
ATOM 738 C C . LEU A 1 96 ? -5.119 -10.922 -2.811 1.00 96.94 96 LEU A C 1
ATOM 740 O O . LEU A 1 96 ? -4.175 -11.431 -2.211 1.00 96.94 96 LEU A O 1
ATOM 744 N N . ARG A 1 97 ? -4.946 -10.162 -3.893 1.00 97.06 97 ARG A N 1
ATOM 745 C CA . ARG A 1 97 ? -3.638 -9.751 -4.413 1.00 97.06 97 ARG A CA 1
ATOM 746 C C . ARG A 1 97 ? -3.604 -8.232 -4.559 1.00 97.06 97 ARG A C 1
ATOM 748 O O . ARG A 1 97 ? -4.650 -7.652 -4.842 1.00 97.06 97 ARG A O 1
ATOM 755 N N . PRO A 1 98 ? -2.442 -7.589 -4.360 1.00 97.25 98 PRO A N 1
ATOM 756 C CA . PRO A 1 98 ? -2.320 -6.152 -4.555 1.00 97.25 98 PRO A CA 1
ATOM 757 C C . PRO A 1 98 ? -2.568 -5.784 -6.018 1.00 97.25 98 PRO A C 1
ATOM 759 O O . PRO A 1 98 ? -2.107 -6.484 -6.924 1.00 97.25 98 PRO A O 1
ATOM 762 N N . THR A 1 99 ? -3.229 -4.651 -6.240 1.00 97.75 99 THR A N 1
ATOM 763 C CA . THR A 1 99 ? -3.322 -4.044 -7.567 1.00 97.75 99 THR A CA 1
ATOM 764 C C . THR A 1 99 ? -1.907 -3.689 -8.057 1.00 97.75 99 THR A C 1
ATOM 766 O O . THR A 1 99 ? -1.146 -3.054 -7.312 1.00 97.75 99 THR A O 1
ATOM 769 N N . PRO A 1 100 ? -1.507 -4.073 -9.286 1.00 96.75 100 PRO A N 1
ATOM 770 C CA . PRO A 1 100 ? -0.199 -3.722 -9.830 1.00 96.75 100 PRO A CA 1
ATOM 771 C C . PRO A 1 100 ? 0.033 -2.208 -9.838 1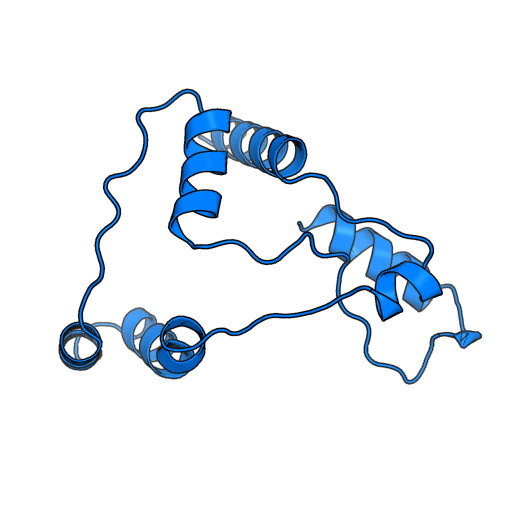.00 96.75 100 PRO A C 1
ATOM 773 O O . PRO A 1 100 ? -0.846 -1.432 -10.210 1.00 96.75 100 PRO A O 1
ATOM 776 N N . LEU A 1 101 ? 1.246 -1.772 -9.482 1.00 96.81 101 LEU A N 1
ATOM 777 C CA . LEU A 1 101 ? 1.564 -0.343 -9.388 1.00 96.81 101 LEU A CA 1
ATOM 778 C C . LEU A 1 101 ? 1.238 0.462 -10.664 1.00 96.81 101 LEU A C 1
ATOM 780 O O . LEU A 1 101 ? 0.705 1.557 -10.508 1.00 96.81 101 LEU A O 1
ATOM 784 N N . PRO A 1 102 ? 1.500 -0.021 -11.898 1.00 96.31 102 PRO A N 1
ATOM 785 C CA . PRO A 1 102 ? 1.148 0.736 -13.102 1.00 96.31 102 PRO A CA 1
ATOM 786 C C . PRO A 1 102 ? -0.351 1.045 -13.198 1.00 96.31 102 PRO A C 1
ATOM 788 O O . PRO A 1 102 ? -0.731 2.156 -13.557 1.00 96.31 102 PRO A O 1
ATOM 791 N N . GLU A 1 103 ? -1.198 0.089 -12.817 1.00 97.75 103 GLU A N 1
ATOM 792 C CA . GLU A 1 103 ? -2.652 0.244 -12.814 1.00 97.75 103 GLU A CA 1
ATOM 793 C C . GLU A 1 103 ? -3.102 1.212 -11.716 1.00 97.75 103 GLU A C 1
ATOM 795 O O . GLU A 1 103 ? -3.822 2.174 -11.988 1.00 97.75 103 GLU A O 1
ATOM 800 N N . ALA A 1 104 ? -2.611 1.020 -10.487 1.00 97.00 104 ALA A N 1
ATOM 801 C CA . ALA A 1 104 ? -2.925 1.904 -9.368 1.00 97.00 104 ALA A CA 1
ATOM 802 C C . ALA A 1 104 ? -2.471 3.354 -9.631 1.00 97.00 104 ALA A C 1
ATOM 804 O O . ALA A 1 104 ? -3.201 4.299 -9.316 1.00 97.00 104 ALA A O 1
ATOM 805 N N . ALA A 1 105 ? -1.291 3.543 -10.229 1.00 97.19 105 ALA A N 1
ATOM 806 C CA . ALA A 1 105 ? -0.760 4.855 -10.588 1.00 97.19 105 ALA A CA 1
ATOM 807 C C . ALA A 1 105 ? -1.619 5.527 -11.667 1.00 97.19 105 ALA A C 1
ATOM 809 O O . ALA A 1 105 ? -2.029 6.671 -11.478 1.00 97.19 105 ALA A O 1
ATOM 810 N N . ALA A 1 106 ? -1.964 4.812 -12.743 1.00 97.38 106 ALA A N 1
ATOM 811 C CA . ALA A 1 106 ? -2.825 5.326 -13.808 1.00 97.38 106 ALA A CA 1
ATOM 812 C C . ALA A 1 106 ? -4.216 5.723 -13.288 1.00 97.38 106 ALA A C 1
ATOM 814 O O . ALA A 1 106 ? -4.699 6.818 -13.577 1.00 97.38 106 ALA A O 1
ATOM 815 N N . ALA A 1 107 ? -4.838 4.876 -12.462 1.00 97.31 107 ALA A N 1
ATOM 816 C CA . ALA A 1 107 ? -6.131 5.175 -11.852 1.00 97.31 107 ALA A CA 1
ATOM 817 C C . ALA A 1 107 ? -6.071 6.422 -10.952 1.00 97.31 107 ALA A C 1
ATOM 819 O O . ALA A 1 107 ? -6.961 7.271 -11.004 1.00 97.31 107 ALA A O 1
ATOM 820 N N . THR A 1 108 ? -5.006 6.556 -10.157 1.00 96.25 108 THR A N 1
ATOM 821 C CA . THR A 1 108 ? -4.817 7.700 -9.251 1.00 96.25 108 THR A CA 1
ATOM 822 C C . THR A 1 108 ? -4.587 8.999 -10.023 1.00 96.25 108 THR A C 1
ATOM 824 O O . THR A 1 108 ? -5.215 10.010 -9.714 1.00 96.25 108 THR A O 1
ATOM 827 N N . VAL A 1 109 ? -3.738 8.978 -11.056 1.00 96.75 109 VAL A N 1
ATOM 828 C CA . VAL A 1 109 ? -3.488 10.140 -11.924 1.00 96.75 109 VAL A CA 1
ATOM 829 C C . VAL A 1 109 ? -4.772 10.581 -12.620 1.00 96.75 109 VAL A C 1
ATOM 831 O O . VAL A 1 109 ? -5.099 11.766 -12.601 1.00 96.75 109 VAL A O 1
ATOM 834 N N . LYS A 1 110 ? -5.535 9.635 -13.178 1.00 96.44 110 LYS A N 1
ATOM 835 C CA . LYS A 1 110 ? -6.814 9.925 -13.834 1.00 96.44 110 LYS A CA 1
ATOM 836 C C . LYS A 1 110 ? -7.807 10.592 -12.878 1.00 96.44 110 LYS A C 1
ATOM 838 O O . LYS A 1 110 ? -8.460 11.561 -13.252 1.00 96.44 110 LYS A O 1
ATOM 843 N N . TRP A 1 111 ? -7.921 10.090 -11.647 1.00 95.50 111 TRP A N 1
ATOM 844 C CA . TRP A 1 111 ? -8.774 10.692 -10.616 1.00 95.50 111 TRP A CA 1
ATOM 845 C C . TRP A 1 111 ? -8.315 12.104 -10.224 1.00 95.50 111 TRP A C 1
ATOM 847 O O . TRP A 1 111 ? -9.149 12.989 -10.046 1.00 95.50 111 TRP A O 1
ATOM 857 N N . TRP A 1 112 ? -7.004 12.336 -10.120 1.00 93.81 112 TRP A N 1
ATOM 858 C CA . TRP A 1 112 ? -6.448 13.660 -9.830 1.00 93.81 112 TRP A CA 1
ATOM 859 C C . TRP A 1 112 ? -6.764 14.668 -10.941 1.00 93.81 112 TRP A C 1
ATOM 861 O O . TRP A 1 112 ? -7.252 15.758 -10.665 1.00 93.81 112 TRP A O 1
ATOM 871 N N . GLN A 1 113 ? -6.552 14.282 -12.202 1.00 92.75 113 GLN A N 1
ATOM 872 C CA . GLN A 1 113 ? -6.846 15.123 -13.368 1.00 92.75 113 GLN A CA 1
ATOM 873 C C . GLN A 1 113 ? -8.332 15.474 -13.494 1.00 92.75 113 GLN A C 1
ATOM 875 O O . GLN A 1 113 ? -8.654 16.537 -14.001 1.00 92.75 113 GLN A O 1
ATOM 880 N N . ALA A 1 114 ? -9.230 14.599 -13.038 1.00 93.69 114 ALA A N 1
ATOM 881 C CA . ALA A 1 114 ? -10.670 14.845 -13.068 1.00 93.69 114 ALA A CA 1
ATOM 882 C C . ALA A 1 114 ? -11.169 15.796 -11.960 1.00 93.69 114 ALA A C 1
ATOM 884 O O . ALA A 1 114 ? -12.334 16.183 -11.986 1.00 93.69 114 ALA A O 1
ATOM 885 N N . GLN A 1 115 ? -10.331 16.125 -10.971 1.00 85.44 115 GLN A N 1
ATOM 886 C CA . GLN A 1 115 ? -10.664 17.064 -9.891 1.00 85.44 115 GLN A CA 1
ATOM 887 C C . GLN A 1 115 ? -10.112 18.477 -10.101 1.00 85.44 115 GLN A C 1
ATOM 889 O O . GLN A 1 115 ? -10.519 19.381 -9.370 1.00 85.44 115 GLN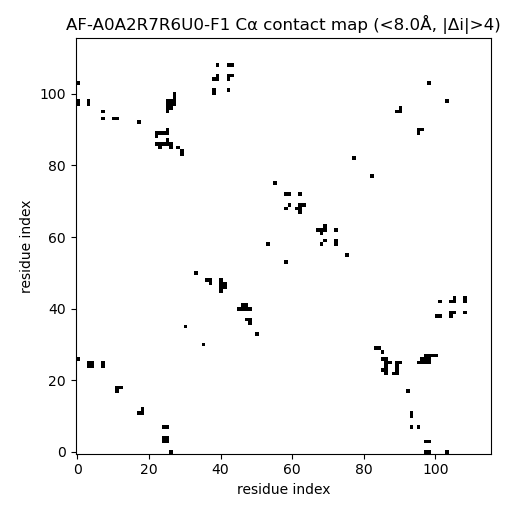 A O 1
ATOM 894 N N . GLY A 1 116 ? -9.166 18.646 -11.030 1.00 53.94 116 GLY A N 1
ATOM 895 C CA . GLY A 1 116 ? -8.667 19.955 -11.460 1.00 53.94 116 GLY A CA 1
ATOM 896 C C . GLY A 1 116 ? -9.557 20.566 -12.5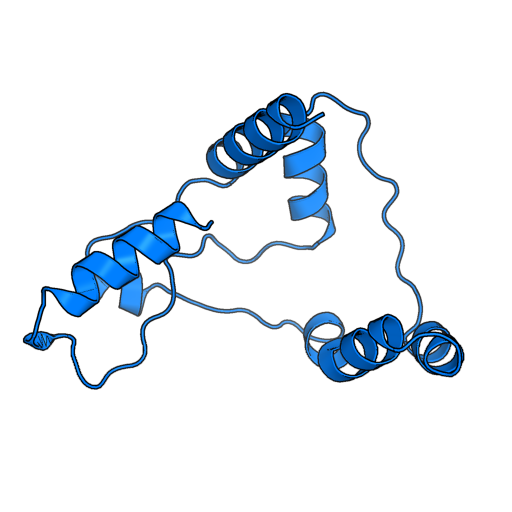28 1.00 53.94 116 GLY A C 1
ATOM 897 O O . GLY A 1 116 ? -9.629 21.812 -12.553 1.00 53.94 116 GLY A O 1
#

pLDDT: mean 87.24, std 11.99, range [53.94, 97.75]